Protein AF-A0A1C2AC57-F1 (afdb_monomer)

Foldseek 3Di:
DWDWDWDADPVVLAIETEIEDEDADDLDPVCVVVQLVVQLVVVVVVLCVLLPPPPDDDFQLVSLLVSQCVVVDDPPDPDPCNVPPVSSVSSQVRYKYKYKHAYDPVCCVPVVGGIKIWMDTSRDDSVRTDIDGDHD

pLDDT: mean 84.69, std 11.19, range [46.31, 96.0]

Solvent-accessible surface area (backbone atoms only — not comparable to full-atom values): 7693 Å² total; per-residue (Å²): 123,76,45,76,50,77,48,76,35,82,92,76,58,34,34,38,40,36,42,36,36,70,36,82,71,78,60,42,83,93,34,46,69,61,52,52,50,54,37,48,52,49,43,50,53,54,45,51,59,68,45,56,79,67,89,66,72,102,45,46,53,58,42,36,38,54,45,51,50,60,71,78,46,57,92,88,56,86,58,76,59,83,74,37,64,70,57,45,53,50,55,45,70,24,38,29,43,32,28,29,47,32,58,32,70,69,42,28,70,73,68,59,42,40,46,37,34,29,38,36,42,69,47,55,52,85,88,66,46,44,74,47,71,62,80,120

Secondary structure (DSSP, 8-state):
--EEEEEEETTTTEEEEEEEEEESS--SGGGHHHHHHHHHHHHHHHHHHHTTT--S-S-HHHHHHHHHHHHH--TT---GGGG-HHHHHHHHHHEEEEEEEEEPHHHHHHH----EEEEEESS--TTTPEEEE---

Radius of gyration: 17.01 Å; Cα contacts (8 Å, |Δi|>4): 208; chains: 1; bounding box: 43×24×49 Å

Mean predicted aligned error: 6.56 Å

Sequence (136 aa):
DIYIDVLSSYWRNTVDLIVSIPVNENLKKENYMSDSLRCRNIFNSVRDHLLRNENMSNYRFTMATSYLTSIFSTPTSWPKWRYDQSVLEELVNLVKLEVVLRPTPDLAFKDNVNPVSCKGGLETENSEIIVSMKYN

Nearest PDB structures (foldseek):
  7elf-assembly1_B  TM=2.281E-01  e=2.035E-01  Kluyveromyces lactis NRRL Y-1140
  7elf-assembly2_C  TM=2.355E-01  e=4.879E-01  Kluyveromyces lactis NRRL Y-1140
  4hg5-assembly1_C  TM=2.246E-01  e=6.263E-01  Saccharomyces cerevisiae S288C
  5m59-assembly3_G  TM=2.717E-01  e=2.635E+00  Thermochaetoides thermophila
  5iz5-assembly2_B  TM=1.945E-01  e=1.811E+00  Homo sapiens

Structure (mmCIF, N/CA/C/O backbone):
data_AF-A0A1C2AC57-F1
#
_entry.id   AF-A0A1C2AC57-F1
#
loop_
_atom_site.group_PDB
_atom_site.id
_atom_site.type_symbol
_atom_site.label_atom_id
_atom_site.label_alt_id
_atom_site.label_comp_id
_atom_site.label_asym_id
_atom_site.label_entity_id
_atom_site.label_seq_id
_atom_site.pdbx_PDB_ins_code
_atom_site.Cartn_x
_atom_site.Cartn_y
_atom_site.Cartn_z
_atom_site.occupancy
_atom_site.B_iso_or_equiv
_atom_site.auth_seq_id
_atom_site.auth_comp_id
_atom_site.auth_asym_id
_atom_site.auth_atom_id
_atom_site.pdbx_PDB_model_num
ATOM 1 N N . ASP A 1 1 ? -11.729 -13.158 6.545 1.00 79.50 1 ASP A N 1
ATOM 2 C CA . ASP A 1 1 ? -10.914 -13.330 5.325 1.00 79.50 1 ASP A CA 1
ATOM 3 C C . ASP A 1 1 ? -10.280 -12.034 4.859 1.00 79.50 1 ASP A C 1
ATOM 5 O O . ASP A 1 1 ? -10.891 -10.970 4.974 1.00 79.50 1 ASP A O 1
ATOM 9 N N . ILE A 1 2 ? -9.034 -12.130 4.395 1.00 86.94 2 ILE A N 1
ATOM 10 C CA . ILE A 1 2 ? -8.320 -11.044 3.714 1.00 86.94 2 ILE A CA 1
ATOM 11 C C . ILE A 1 2 ? -8.940 -10.894 2.322 1.00 86.94 2 ILE A C 1
ATOM 13 O O . ILE A 1 2 ? -9.177 -11.892 1.647 1.00 86.94 2 ILE A O 1
ATOM 17 N N . TYR A 1 3 ? -9.223 -9.661 1.917 1.00 89.88 3 TYR A N 1
ATOM 18 C CA . TYR A 1 3 ? -9.775 -9.336 0.605 1.00 89.88 3 TYR A CA 1
ATOM 19 C C . TYR A 1 3 ? -8.688 -8.694 -0.255 1.00 89.88 3 TYR A C 1
ATOM 21 O O . TYR A 1 3 ? -7.970 -7.819 0.227 1.00 89.88 3 TYR A O 1
ATOM 29 N N . ILE A 1 4 ? -8.550 -9.143 -1.500 1.00 91.56 4 ILE A N 1
ATOM 30 C CA . ILE A 1 4 ? -7.560 -8.633 -2.452 1.00 91.56 4 ILE A CA 1
ATOM 31 C C . ILE A 1 4 ? -8.295 -8.282 -3.738 1.00 91.56 4 ILE A C 1
ATOM 33 O O . ILE A 1 4 ? -9.083 -9.090 -4.226 1.00 91.56 4 ILE A O 1
ATOM 37 N N . ASP A 1 5 ? -8.027 -7.096 -4.270 1.00 90.38 5 ASP A N 1
ATOM 38 C CA . ASP A 1 5 ? -8.661 -6.598 -5.487 1.00 90.38 5 ASP A CA 1
ATOM 39 C C . ASP A 1 5 ? -7.704 -5.710 -6.281 1.00 90.38 5 ASP A C 1
ATOM 41 O O . ASP A 1 5 ? -6.735 -5.178 -5.737 1.00 90.38 5 ASP A O 1
ATOM 45 N N . VAL A 1 6 ? -7.970 -5.554 -7.574 1.00 89.38 6 VAL A N 1
ATOM 46 C CA . VAL A 1 6 ? -7.197 -4.696 -8.473 1.00 89.38 6 VAL A CA 1
ATOM 47 C C . VAL A 1 6 ? -8.158 -3.775 -9.206 1.00 89.38 6 VAL A C 1
ATOM 49 O O . VAL A 1 6 ? -8.977 -4.221 -10.007 1.00 89.38 6 VAL A O 1
ATOM 52 N N . LEU A 1 7 ? -8.025 -2.473 -8.966 1.00 90.44 7 LEU A N 1
ATOM 53 C CA . LEU A 1 7 ? -8.855 -1.452 -9.592 1.00 90.44 7 LEU A CA 1
ATOM 54 C C . LEU A 1 7 ? -8.024 -0.613 -10.556 1.00 90.44 7 LEU A C 1
ATOM 56 O O . LEU A 1 7 ? -7.084 0.066 -10.158 1.00 90.44 7 LEU A O 1
ATOM 60 N N . SER A 1 8 ? -8.403 -0.606 -11.831 1.00 89.44 8 SER A N 1
ATOM 61 C CA . SER A 1 8 ? -7.838 0.308 -12.825 1.00 89.44 8 SER A CA 1
ATOM 62 C C . SER A 1 8 ? -8.749 1.517 -13.022 1.00 89.44 8 SER A C 1
ATOM 64 O O . SER A 1 8 ? -9.954 1.359 -13.232 1.00 89.44 8 SER A O 1
ATOM 66 N N . SER A 1 9 ? -8.186 2.722 -13.030 1.00 85.06 9 SER A N 1
ATOM 67 C CA . SER A 1 9 ? -8.914 3.955 -13.323 1.00 85.06 9 SER A CA 1
ATOM 68 C C . SER A 1 9 ? -8.249 4.713 -14.464 1.00 85.06 9 SER A C 1
ATOM 70 O O . SER A 1 9 ? -7.179 5.290 -14.293 1.00 85.06 9 SER A O 1
ATOM 72 N N . TYR A 1 10 ? -8.929 4.774 -15.613 1.00 83.12 10 TYR A N 1
ATOM 73 C CA . TYR A 1 10 ? -8.471 5.555 -16.767 1.00 83.12 10 TYR A CA 1
ATOM 74 C C . TYR A 1 10 ? -8.343 7.049 -16.428 1.00 83.12 10 TYR A C 1
ATOM 76 O O . TYR A 1 10 ? -7.336 7.677 -16.722 1.00 83.12 10 TYR A O 1
ATOM 84 N N . TRP A 1 11 ? -9.335 7.608 -15.729 1.00 82.88 11 TRP A N 1
ATOM 85 C CA . TRP A 1 11 ? -9.364 9.029 -15.366 1.00 82.88 11 TRP A CA 1
ATOM 86 C C . TRP A 1 11 ? -8.267 9.441 -14.387 1.00 82.88 11 TRP A C 1
ATOM 88 O O . TRP A 1 11 ? -7.803 10.576 -14.435 1.00 82.88 11 TRP A O 1
ATOM 98 N N . ARG A 1 12 ? -7.884 8.545 -13.470 1.00 83.56 12 ARG A N 1
ATOM 99 C CA . ARG A 1 12 ? -6.827 8.810 -12.483 1.00 83.56 12 ARG A CA 1
ATOM 100 C C . ARG A 1 12 ? -5.448 8.370 -12.972 1.00 83.56 12 ARG A C 1
ATOM 102 O O . ARG A 1 12 ? -4.471 8.684 -12.308 1.00 83.56 12 ARG A O 1
ATOM 109 N N . ASN A 1 13 ? -5.384 7.675 -14.108 1.00 86.50 13 ASN A N 1
ATOM 110 C CA . ASN A 1 13 ? -4.193 7.011 -14.626 1.00 86.50 13 ASN A CA 1
ATOM 111 C C . ASN A 1 13 ? -3.499 6.131 -13.568 1.00 86.50 13 ASN A C 1
ATOM 113 O O . ASN A 1 13 ? -2.286 6.201 -13.382 1.00 86.50 13 ASN A O 1
ATOM 117 N N . THR A 1 14 ? -4.285 5.338 -12.829 1.00 89.00 14 THR A N 1
ATOM 118 C CA . THR A 1 14 ? -3.773 4.455 -11.771 1.00 89.00 14 THR A CA 1
ATOM 119 C C . THR A 1 14 ? -4.301 3.032 -11.892 1.00 89.00 14 THR A C 1
ATOM 121 O O . THR A 1 14 ? -5.440 2.799 -12.308 1.00 89.00 14 THR A O 1
ATOM 124 N N . VAL A 1 15 ? -3.478 2.079 -11.463 1.00 90.31 15 VAL A N 1
ATOM 125 C CA . VAL A 1 15 ? -3.863 0.707 -11.131 1.00 90.31 15 VAL A CA 1
ATOM 126 C C . VAL A 1 15 ? -3.581 0.507 -9.650 1.00 90.31 15 VAL A C 1
ATOM 128 O O . VAL A 1 15 ? -2.429 0.450 -9.227 1.00 90.31 15 VAL A O 1
ATOM 131 N N . ASP A 1 16 ? -4.646 0.430 -8.864 1.00 91.38 16 ASP A N 1
ATOM 132 C CA . ASP A 1 16 ? -4.603 0.268 -7.419 1.00 91.38 16 ASP A CA 1
ATOM 133 C C . ASP A 1 16 ? -4.759 -1.220 -7.067 1.00 91.38 16 ASP A C 1
ATOM 135 O O . ASP A 1 16 ? -5.824 -1.807 -7.255 1.00 91.38 16 ASP A O 1
ATOM 139 N N . LEU A 1 17 ? -3.699 -1.833 -6.542 1.00 92.19 17 LEU A N 1
ATOM 140 C CA . LEU A 1 17 ? -3.746 -3.133 -5.877 1.00 92.19 17 LEU A CA 1
ATOM 141 C C . LEU A 1 17 ? -4.193 -2.916 -4.430 1.00 92.19 17 LEU A C 1
ATOM 143 O O . LEU A 1 17 ? -3.459 -2.337 -3.631 1.00 92.19 17 LEU A O 1
ATOM 147 N N . ILE A 1 18 ? -5.382 -3.394 -4.086 1.00 93.12 18 ILE A N 1
ATOM 148 C CA . ILE A 1 18 ? -5.994 -3.203 -2.774 1.00 93.12 18 ILE A CA 1
ATOM 149 C C . ILE A 1 18 ? -5.887 -4.495 -1.972 1.00 93.12 18 ILE A C 1
ATOM 151 O O . ILE A 1 18 ? -6.338 -5.550 -2.410 1.00 93.12 18 ILE A O 1
ATOM 155 N N . VAL A 1 19 ? -5.338 -4.400 -0.762 1.00 94.06 19 VAL A N 1
ATOM 156 C CA . VAL A 1 19 ? -5.268 -5.494 0.212 1.00 94.06 19 VAL A CA 1
ATOM 157 C C . VAL A 1 19 ? -5.995 -5.064 1.477 1.00 94.06 19 VAL A C 1
ATOM 159 O O . VAL A 1 19 ? -5.512 -4.229 2.239 1.00 94.06 19 VAL A O 1
ATOM 162 N N . SER A 1 20 ? -7.168 -5.638 1.721 1.00 93.38 20 SER A N 1
ATOM 163 C CA . SER A 1 20 ? -8.016 -5.294 2.856 1.00 93.38 20 SER A CA 1
ATOM 164 C C . SER A 1 20 ? -8.036 -6.389 3.920 1.00 93.38 20 SER A C 1
ATOM 166 O O . SER A 1 20 ? -8.402 -7.540 3.668 1.00 93.38 20 SER A O 1
ATOM 168 N N . ILE A 1 21 ? -7.660 -6.019 5.142 1.00 94.06 21 ILE A N 1
ATOM 169 C CA . ILE A 1 21 ? -7.412 -6.935 6.253 1.00 94.06 21 ILE A CA 1
ATOM 170 C C . ILE A 1 21 ? -8.410 -6.647 7.377 1.00 94.06 21 ILE A C 1
ATOM 172 O O . ILE A 1 21 ? -8.434 -5.522 7.883 1.00 94.06 21 ILE A O 1
ATOM 176 N N . PRO A 1 22 ? -9.234 -7.634 7.782 1.00 93.25 22 PRO A N 1
ATOM 177 C CA . PRO A 1 22 ? -10.134 -7.476 8.916 1.00 93.25 22 PRO A CA 1
ATOM 178 C C . PRO A 1 22 ? -9.370 -7.334 10.229 1.00 93.25 22 PRO A C 1
ATOM 180 O O . PRO A 1 2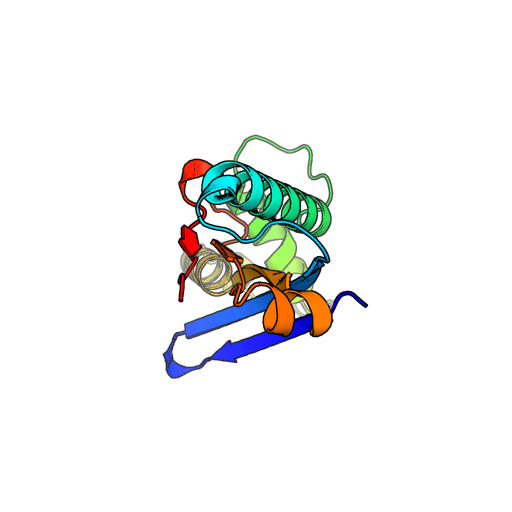2 ? -8.473 -8.128 10.514 1.00 93.25 22 PRO A O 1
ATOM 183 N N . VAL A 1 23 ? -9.795 -6.384 11.059 1.00 93.06 23 VAL A N 1
ATOM 184 C CA . VAL A 1 23 ? -9.338 -6.231 12.443 1.00 93.06 23 VAL A CA 1
ATOM 185 C C . VAL A 1 23 ? -10.521 -6.195 13.413 1.00 93.06 23 VAL A C 1
ATOM 187 O O . VAL A 1 23 ? -11.619 -5.731 13.098 1.00 93.06 23 VAL A O 1
ATOM 190 N N . ASN A 1 24 ? -10.297 -6.745 14.598 1.00 90.56 24 ASN A N 1
ATOM 191 C CA . ASN A 1 24 ? -11.274 -6.901 15.677 1.00 90.56 24 ASN A CA 1
ATOM 192 C C . ASN A 1 24 ? -10.984 -5.992 16.884 1.00 90.56 24 ASN A C 1
ATOM 194 O O . ASN A 1 24 ? -11.757 -5.987 17.835 1.00 90.56 24 ASN A O 1
ATOM 198 N N . GLU A 1 25 ? -9.904 -5.216 16.830 1.00 88.69 25 GLU A N 1
ATOM 199 C CA . GLU A 1 25 ? -9.467 -4.285 17.869 1.00 88.69 25 GLU A CA 1
ATOM 200 C C . GLU A 1 25 ? -8.820 -3.035 17.242 1.00 88.69 25 GLU A C 1
ATOM 202 O O . GLU A 1 25 ? -8.451 -3.050 16.063 1.00 88.69 25 GLU A O 1
ATOM 207 N N . ASN A 1 26 ? -8.654 -1.981 18.048 1.00 88.69 26 ASN A N 1
ATOM 208 C CA . ASN A 1 26 ? -8.089 -0.669 17.687 1.00 88.69 26 ASN A CA 1
ATOM 209 C C . ASN A 1 26 ? -8.941 0.135 16.683 1.00 88.69 26 ASN A C 1
ATOM 211 O O . ASN A 1 26 ? -10.169 0.103 16.758 1.00 88.69 26 ASN A O 1
ATOM 215 N N . LEU A 1 27 ? -8.299 0.914 15.798 1.00 88.06 27 LEU A N 1
ATOM 216 C CA . LEU A 1 27 ? -8.906 1.866 14.856 1.00 88.06 27 LEU A CA 1
ATOM 217 C C . LEU A 1 27 ? -9.581 3.080 15.512 1.00 88.06 27 LEU A C 1
ATOM 219 O O . LEU A 1 27 ? -10.439 3.739 14.920 1.00 88.06 27 LEU A O 1
ATOM 223 N N . LYS A 1 28 ? -9.159 3.407 16.734 1.00 87.50 28 LYS A N 1
ATOM 224 C CA . LYS A 1 28 ? -9.603 4.583 17.490 1.00 87.50 28 LYS A CA 1
ATOM 225 C C . LYS A 1 28 ? -8.563 5.692 17.427 1.00 87.50 28 LYS A C 1
ATOM 227 O O . LYS A 1 28 ? -7.398 5.452 17.113 1.00 87.50 28 LYS A O 1
ATOM 232 N N . LYS A 1 29 ? -8.971 6.916 17.781 1.00 84.94 29 LYS A N 1
ATOM 233 C CA . LYS A 1 29 ? -8.063 8.076 17.830 1.00 84.94 29 LYS A CA 1
ATOM 234 C C . LYS A 1 29 ? -6.870 7.813 18.749 1.00 84.94 29 LYS A C 1
ATOM 236 O O . LYS A 1 29 ? -5.750 8.161 18.385 1.00 84.94 29 LYS A O 1
ATOM 241 N N . GLU A 1 30 ? -7.079 7.146 19.886 1.00 88.69 30 GLU A N 1
ATOM 242 C CA . GLU A 1 30 ? -5.985 6.781 20.795 1.00 88.69 30 GLU A CA 1
ATOM 243 C C . GLU A 1 30 ? -4.974 5.788 20.194 1.00 88.69 30 GLU A C 1
ATOM 245 O O . GLU A 1 30 ? -3.812 5.780 20.594 1.00 88.69 30 GLU A O 1
ATOM 250 N N . ASN A 1 31 ? -5.377 4.978 19.210 1.00 88.75 31 ASN A N 1
ATOM 251 C CA . ASN A 1 31 ? -4.525 3.963 18.591 1.00 88.75 31 ASN A CA 1
ATOM 252 C C . ASN A 1 31 ? -3.888 4.421 17.274 1.00 88.75 31 ASN A C 1
ATOM 254 O O . ASN A 1 31 ? -3.121 3.654 16.694 1.00 88.75 31 ASN A O 1
ATOM 258 N N . TYR A 1 32 ? -4.124 5.666 16.842 1.00 86.94 32 TYR A N 1
ATOM 259 C CA . TYR A 1 32 ? -3.671 6.207 15.555 1.00 86.94 32 TYR A CA 1
ATOM 260 C C . TYR A 1 32 ? -2.232 5.831 15.194 1.00 86.94 32 TYR A C 1
ATOM 262 O O . TYR A 1 32 ? -1.962 5.345 14.096 1.00 86.94 32 TYR A O 1
ATOM 270 N N . MET A 1 33 ? -1.300 6.056 16.124 1.00 88.50 33 MET A N 1
ATOM 271 C CA . MET A 1 33 ? 0.123 5.816 15.890 1.00 88.50 33 MET A CA 1
ATOM 272 C C . MET A 1 33 ? 0.409 4.325 15.678 1.00 88.50 33 MET A C 1
ATOM 274 O O . MET A 1 33 ? 1.144 3.957 14.765 1.00 88.50 33 MET A O 1
ATOM 278 N N . SER A 1 34 ? -0.205 3.466 16.495 1.00 92.38 34 SER A N 1
ATOM 279 C CA . SER A 1 34 ? -0.057 2.012 16.399 1.00 92.38 34 SER A CA 1
ATOM 280 C C . SER A 1 34 ? -0.660 1.478 15.099 1.00 92.38 34 SER A C 1
ATOM 282 O O . SER A 1 34 ? -0.007 0.728 14.375 1.00 92.38 34 SER A O 1
ATOM 284 N N . ASP A 1 35 ? -1.864 1.931 14.746 1.00 92.31 35 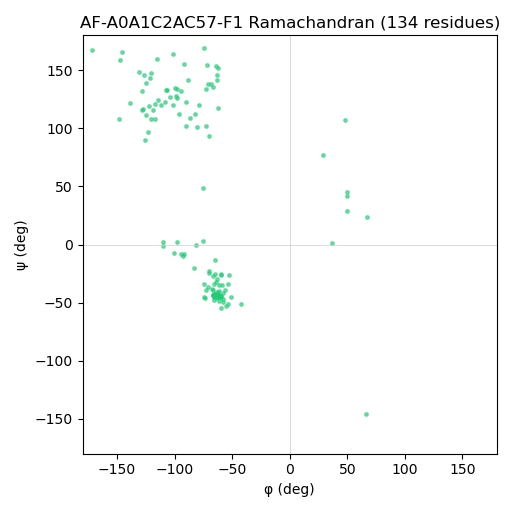ASP A N 1
ATOM 285 C CA . ASP A 1 35 ? -2.563 1.499 13.535 1.00 92.31 35 ASP A CA 1
ATOM 286 C C . ASP A 1 35 ? -1.849 1.981 12.266 1.00 92.31 35 ASP A C 1
ATOM 288 O O . ASP A 1 35 ? -1.699 1.214 11.314 1.00 92.31 35 ASP A O 1
ATOM 292 N N . SER A 1 36 ? -1.308 3.203 12.281 1.00 90.88 36 SER A N 1
ATOM 293 C CA . SER A 1 36 ? -0.478 3.739 11.194 1.00 90.88 36 SER A CA 1
ATOM 294 C C . SER A 1 36 ? 0.790 2.907 10.989 1.00 90.88 36 SER A C 1
ATOM 296 O O . SER A 1 36 ? 1.131 2.559 9.857 1.00 90.88 36 SER A O 1
ATOM 298 N N . LEU A 1 37 ? 1.483 2.547 12.075 1.00 92.75 37 LEU A N 1
ATOM 299 C CA . LEU A 1 37 ? 2.677 1.701 12.015 1.00 92.75 37 LEU A CA 1
ATOM 300 C C . LEU A 1 37 ? 2.343 0.289 11.532 1.00 92.75 37 LEU A C 1
ATOM 302 O O . LEU A 1 37 ? 3.020 -0.232 10.648 1.00 92.75 37 LEU A O 1
ATOM 306 N N . ARG A 1 38 ? 1.276 -0.318 12.060 1.00 93.62 38 ARG A N 1
ATOM 307 C CA . ARG A 1 38 ? 0.800 -1.641 11.636 1.00 93.62 38 ARG A CA 1
ATOM 308 C C . ARG A 1 38 ? 0.476 -1.656 10.145 1.00 93.62 38 ARG A C 1
ATOM 310 O O . ARG A 1 38 ? 0.918 -2.551 9.430 1.00 93.62 38 ARG A O 1
ATOM 317 N N . CYS A 1 39 ? -0.252 -0.650 9.680 1.00 94.31 39 CYS A N 1
ATOM 318 C CA . CYS A 1 39 ? -0.637 -0.492 8.287 1.00 94.31 39 CYS A CA 1
ATOM 319 C C . CYS A 1 39 ? 0.590 -0.335 7.365 1.00 94.31 39 CYS A C 1
ATOM 321 O O . CYS A 1 39 ? 0.705 -1.056 6.372 1.00 94.31 39 CYS A O 1
ATOM 323 N N . ARG A 1 40 ? 1.570 0.500 7.743 1.00 94.38 40 ARG A N 1
ATOM 324 C CA . ARG A 1 40 ? 2.848 0.639 7.014 1.00 94.38 40 ARG A CA 1
ATOM 325 C C . ARG A 1 40 ? 3.675 -0.645 7.007 1.00 94.38 40 ARG A C 1
ATOM 327 O O . ARG A 1 40 ? 4.239 -1.001 5.978 1.00 94.38 40 ARG A O 1
ATOM 334 N N . ASN A 1 41 ? 3.737 -1.364 8.124 1.00 93.81 41 ASN A N 1
ATOM 335 C CA . ASN A 1 41 ? 4.476 -2.625 8.208 1.00 93.81 41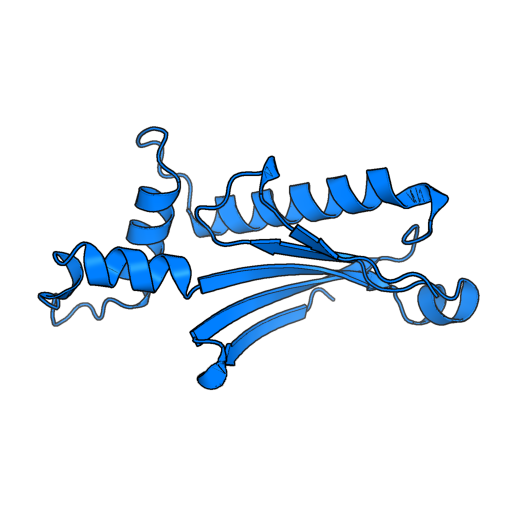 ASN A CA 1
ATOM 336 C C . ASN A 1 41 ? 3.896 -3.680 7.266 1.00 93.81 41 ASN A C 1
ATOM 338 O O . ASN A 1 41 ? 4.644 -4.369 6.577 1.00 93.81 41 ASN A O 1
ATOM 342 N N . ILE A 1 42 ? 2.568 -3.770 7.193 1.00 93.75 42 ILE A N 1
ATOM 343 C CA . ILE A 1 42 ? 1.902 -4.676 6.260 1.00 93.75 42 ILE A CA 1
ATOM 344 C C . ILE A 1 42 ? 2.146 -4.236 4.816 1.00 93.75 42 ILE A C 1
ATOM 346 O O . ILE A 1 42 ? 2.479 -5.077 3.988 1.00 93.75 42 ILE A O 1
ATOM 350 N N . PHE A 1 43 ? 2.044 -2.937 4.518 1.00 94.88 43 PHE A N 1
ATOM 351 C CA . PHE A 1 43 ? 2.380 -2.401 3.196 1.00 94.88 43 PHE A CA 1
ATOM 352 C C . PHE A 1 43 ? 3.789 -2.818 2.767 1.00 94.88 43 PHE A C 1
ATOM 354 O O . PHE A 1 43 ? 3.960 -3.380 1.689 1.00 94.88 43 PHE A O 1
ATOM 361 N N . ASN A 1 44 ? 4.784 -2.596 3.631 1.00 91.88 44 ASN A N 1
ATOM 362 C CA . ASN A 1 44 ? 6.168 -2.968 3.351 1.00 91.88 44 ASN A CA 1
ATOM 363 C C . ASN A 1 44 ? 6.298 -4.481 3.150 1.00 91.88 44 ASN A C 1
ATOM 365 O O . ASN A 1 44 ? 6.903 -4.905 2.178 1.00 91.88 44 ASN A O 1
ATOM 369 N N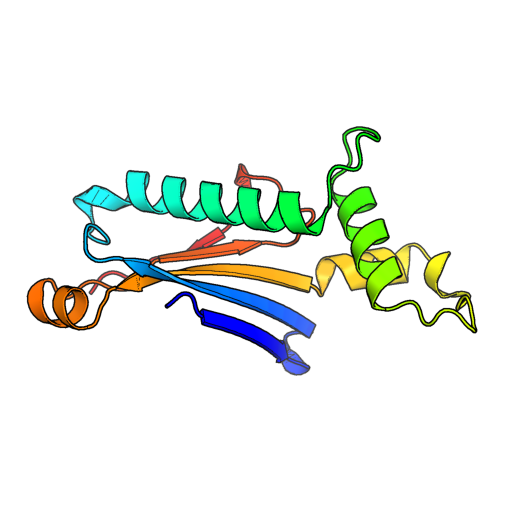 . SER A 1 45 ? 5.660 -5.296 3.993 1.00 91.38 45 SER A N 1
ATOM 370 C CA . SER A 1 45 ? 5.699 -6.75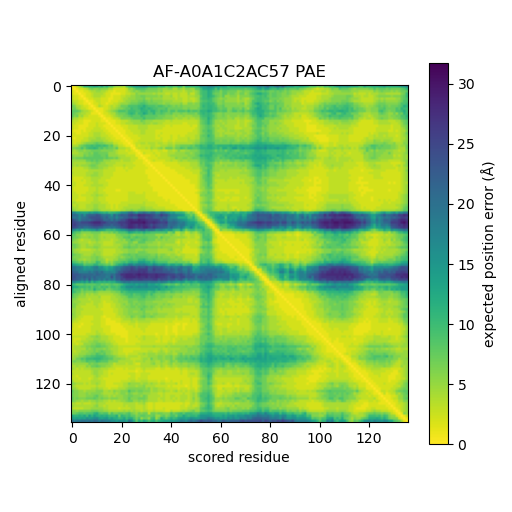5 3.857 1.00 91.38 45 SER A CA 1
ATOM 371 C C . SER A 1 45 ? 5.094 -7.248 2.538 1.00 91.38 45 SER A C 1
ATOM 373 O O . SER A 1 45 ? 5.681 -8.114 1.890 1.00 91.38 45 SER A O 1
ATOM 375 N N . VAL A 1 46 ? 3.952 -6.693 2.118 1.00 90.94 46 VAL A N 1
ATOM 376 C CA . VAL A 1 46 ? 3.322 -7.028 0.832 1.00 90.94 46 VAL A CA 1
ATOM 377 C C . VAL A 1 46 ? 4.212 -6.578 -0.321 1.00 90.94 46 VAL A C 1
ATOM 379 O O . VAL A 1 46 ? 4.491 -7.375 -1.213 1.00 90.94 46 VAL A O 1
ATOM 382 N N . ARG A 1 47 ? 4.707 -5.335 -0.291 1.00 90.44 47 ARG A N 1
ATOM 383 C CA . ARG A 1 47 ? 5.635 -4.813 -1.301 1.00 90.44 47 ARG A CA 1
ATOM 384 C C . ARG A 1 47 ? 6.870 -5.701 -1.422 1.00 90.44 47 ARG A C 1
ATOM 386 O O . ARG A 1 47 ? 7.184 -6.140 -2.519 1.00 90.44 47 ARG A O 1
ATOM 393 N N . ASP A 1 48 ? 7.549 -5.986 -0.318 1.00 87.69 48 ASP A N 1
ATOM 394 C CA . ASP A 1 48 ? 8.800 -6.749 -0.316 1.00 87.69 48 ASP A CA 1
ATOM 395 C C . ASP A 1 48 ? 8.572 -8.186 -0.817 1.00 87.69 48 ASP A C 1
ATOM 397 O O . ASP A 1 48 ? 9.425 -8.758 -1.498 1.00 87.69 48 ASP A O 1
ATOM 401 N N . HIS A 1 49 ? 7.388 -8.753 -0.555 1.00 87.44 49 HIS A N 1
ATOM 402 C CA . HIS A 1 49 ? 6.980 -10.030 -1.131 1.00 87.44 49 HIS A CA 1
ATOM 403 C C . HIS A 1 49 ? 6.776 -9.955 -2.653 1.00 87.44 49 HIS A C 1
ATOM 405 O O . HIS A 1 49 ? 7.225 -10.852 -3.367 1.00 87.44 49 HIS A O 1
ATOM 411 N N . LEU A 1 50 ? 6.128 -8.897 -3.158 1.00 85.94 50 LEU A N 1
ATOM 412 C CA . LEU A 1 50 ? 5.923 -8.677 -4.597 1.00 85.94 50 LEU A CA 1
ATOM 413 C C . LEU A 1 50 ? 7.248 -8.444 -5.326 1.00 85.94 50 LEU A C 1
ATOM 415 O O . LEU A 1 50 ? 7.499 -9.054 -6.361 1.00 85.94 50 LEU A O 1
ATOM 419 N N . LEU A 1 51 ? 8.124 -7.626 -4.744 1.00 85.50 51 LEU A N 1
ATOM 420 C CA . LEU A 1 51 ? 9.445 -7.310 -5.290 1.00 85.50 51 LEU A CA 1
ATOM 421 C C . LEU A 1 51 ? 10.466 -8.450 -5.115 1.00 85.50 51 LEU A C 1
ATOM 423 O O . LEU A 1 51 ? 11.622 -8.280 -5.489 1.00 85.50 51 LEU A O 1
ATOM 427 N N . ARG A 1 52 ? 10.042 -9.598 -4.554 1.00 71.94 52 ARG A N 1
ATOM 428 C CA . ARG A 1 52 ? 10.783 -10.863 -4.408 1.00 71.94 52 ARG A CA 1
ATOM 429 C C . ARG A 1 52 ? 12.299 -10.692 -4.302 1.00 71.94 52 ARG A C 1
ATOM 431 O O . ARG A 1 52 ? 13.015 -11.052 -5.226 1.00 71.94 52 ARG A O 1
ATOM 438 N N . ASN A 1 53 ? 12.787 -10.276 -3.134 1.00 54.56 53 ASN A N 1
ATOM 439 C CA . ASN A 1 53 ? 14.152 -10.590 -2.687 1.00 54.56 53 ASN A CA 1
ATOM 440 C C . ASN A 1 53 ? 15.278 -10.299 -3.716 1.00 54.56 53 ASN A C 1
ATOM 442 O O . ASN A 1 53 ? 16.305 -10.984 -3.705 1.00 54.56 53 ASN A O 1
ATOM 446 N N . GLU A 1 54 ? 15.113 -9.316 -4.613 1.00 50.66 54 GLU A N 1
ATOM 447 C CA . GLU A 1 54 ? 16.201 -8.875 -5.483 1.00 50.66 54 GLU A CA 1
ATOM 448 C C . GLU A 1 54 ? 17.225 -8.147 -4.614 1.00 50.66 54 GLU A C 1
ATOM 450 O O . GLU A 1 54 ? 17.135 -6.957 -4.324 1.00 50.66 54 GLU A O 1
ATOM 455 N N . ASN A 1 55 ? 18.220 -8.906 -4.165 1.00 47.78 55 ASN A N 1
ATOM 456 C CA . ASN A 1 55 ? 19.363 -8.416 -3.410 1.00 47.78 55 ASN A CA 1
ATOM 457 C C . ASN A 1 55 ? 20.355 -7.687 -4.340 1.00 47.78 55 ASN A C 1
ATOM 459 O O . ASN A 1 55 ? 21.550 -7.981 -4.354 1.00 47.78 55 ASN A O 1
ATOM 463 N N . MET A 1 56 ? 19.853 -6.768 -5.167 1.00 46.31 56 MET A N 1
ATOM 464 C CA . MET A 1 56 ? 20.651 -5.910 -6.036 1.00 46.31 56 MET A CA 1
ATOM 465 C C . MET A 1 56 ? 20.338 -4.444 -5.734 1.00 46.31 56 MET A C 1
ATOM 467 O O . MET A 1 56 ? 19.380 -3.871 -6.233 1.00 46.31 56 MET A O 1
ATOM 471 N N . SER A 1 57 ? 21.200 -3.862 -4.892 1.00 48.78 57 SER A N 1
ATOM 472 C CA . SER A 1 57 ? 21.465 -2.426 -4.715 1.00 48.78 57 SER A CA 1
ATOM 473 C C . SER A 1 57 ? 20.258 -1.486 -4.570 1.00 48.78 57 SER A C 1
ATOM 475 O O . SER A 1 57 ? 19.652 -1.136 -5.568 1.00 48.78 57 SER A O 1
ATOM 477 N N . ASN A 1 58 ? 20.018 -0.982 -3.350 1.00 55.66 58 ASN A N 1
ATOM 478 C CA . ASN A 1 58 ? 19.518 0.355 -2.941 1.00 55.66 58 ASN A CA 1
ATOM 479 C C . ASN A 1 58 ? 18.450 1.146 -3.748 1.00 55.66 58 ASN A C 1
ATOM 481 O O . ASN A 1 58 ? 18.103 2.241 -3.315 1.00 55.66 58 ASN A O 1
ATOM 485 N N . TYR A 1 59 ? 17.892 0.669 -4.860 1.00 75.12 59 TYR A N 1
ATOM 486 C CA . TYR A 1 59 ? 17.036 1.457 -5.745 1.00 75.12 59 TYR A CA 1
ATOM 487 C C . TYR A 1 59 ? 15.695 0.748 -5.945 1.00 75.12 59 TYR A C 1
ATOM 489 O O . TYR A 1 59 ? 15.512 -0.068 -6.848 1.00 75.12 59 TYR A O 1
ATOM 497 N N . ARG A 1 60 ? 14.736 1.060 -5.061 1.00 78.50 60 ARG A N 1
ATOM 498 C CA . ARG A 1 60 ? 13.375 0.485 -5.053 1.00 78.50 60 ARG A CA 1
ATOM 499 C C . ARG A 1 60 ? 12.659 0.623 -6.388 1.00 78.50 60 ARG A C 1
ATOM 501 O O . ARG A 1 60 ? 11.927 -0.272 -6.793 1.00 78.50 60 ARG A O 1
ATOM 508 N N . PHE A 1 61 ? 12.928 1.716 -7.086 1.00 84.06 61 PHE A N 1
ATOM 509 C CA . PHE A 1 61 ? 12.414 1.964 -8.420 1.00 84.06 61 PHE A CA 1
ATOM 510 C C . PHE A 1 61 ? 12.882 0.907 -9.440 1.00 84.06 61 PHE A C 1
ATOM 512 O O . PHE A 1 61 ? 12.071 0.438 -10.235 1.00 84.06 61 PHE A O 1
ATOM 519 N N . THR A 1 62 ? 14.141 0.448 -9.385 1.00 82.69 62 THR A N 1
ATOM 520 C CA . THR A 1 62 ? 14.641 -0.622 -10.273 1.00 82.69 62 THR A CA 1
ATOM 521 C C . THR A 1 62 ? 13.929 -1.940 -9.994 1.00 82.69 62 THR A C 1
ATOM 523 O O . THR A 1 62 ? 13.505 -2.611 -10.932 1.00 82.69 62 THR A O 1
ATOM 526 N N . MET A 1 63 ? 13.735 -2.288 -8.718 1.00 83.00 63 MET A N 1
ATOM 527 C CA . MET A 1 63 ? 13.012 -3.508 -8.338 1.00 83.00 63 MET A CA 1
ATOM 528 C C . MET A 1 63 ? 11.551 -3.462 -8.798 1.00 83.00 63 MET A C 1
ATOM 530 O O . MET A 1 63 ? 11.059 -4.419 -9.393 1.00 83.00 63 MET A O 1
ATOM 534 N N . ALA A 1 64 ? 10.866 -2.334 -8.578 1.00 83.81 64 ALA A N 1
ATOM 535 C CA . ALA A 1 64 ? 9.502 -2.123 -9.057 1.00 83.81 64 ALA A CA 1
ATOM 536 C C . ALA A 1 64 ? 9.421 -2.236 -10.585 1.00 83.81 64 ALA A C 1
ATOM 538 O O . ALA A 1 64 ? 8.555 -2.933 -11.109 1.00 83.81 64 ALA A O 1
ATOM 539 N N . THR A 1 65 ? 10.371 -1.630 -11.297 1.00 85.62 65 THR A N 1
ATOM 540 C CA . THR A 1 65 ? 10.468 -1.720 -12.756 1.00 85.62 65 THR A CA 1
ATOM 541 C C . THR A 1 65 ? 10.678 -3.162 -13.223 1.00 85.62 65 THR A C 1
ATOM 543 O O . THR A 1 65 ? 9.959 -3.624 -14.108 1.00 85.62 65 THR A O 1
ATOM 546 N N . SER A 1 66 ? 11.620 -3.901 -12.624 1.00 82.94 66 SER A N 1
ATOM 547 C CA . SER A 1 66 ? 11.903 -5.313 -12.941 1.00 82.94 66 SER A CA 1
ATOM 548 C C . SER A 1 66 ? 10.659 -6.185 -12.750 1.00 82.94 66 SER A C 1
ATOM 550 O O . SER A 1 66 ? 10.220 -6.889 -13.664 1.00 82.94 66 SER A O 1
ATOM 552 N N . TYR A 1 67 ? 10.008 -6.052 -11.592 1.00 84.75 67 TYR A N 1
ATOM 553 C CA . TYR A 1 67 ? 8.781 -6.776 -11.288 1.00 84.75 67 TYR A CA 1
ATOM 554 C C . TYR A 1 67 ? 7.667 -6.453 -12.293 1.00 84.75 67 TYR A C 1
ATOM 556 O O . TYR A 1 67 ? 7.143 -7.360 -12.943 1.00 84.75 67 TYR A O 1
ATOM 564 N N . LEU A 1 68 ? 7.332 -5.174 -12.485 1.00 85.56 68 LEU A N 1
ATOM 565 C CA . LEU A 1 68 ? 6.233 -4.765 -13.364 1.00 85.56 68 LEU A CA 1
ATOM 566 C C . LEU A 1 68 ? 6.503 -5.133 -14.820 1.00 85.56 68 LEU A C 1
ATOM 568 O O . LEU A 1 68 ? 5.631 -5.695 -15.483 1.00 85.56 68 LEU A O 1
ATOM 572 N N . THR A 1 69 ? 7.720 -4.896 -15.313 1.00 82.25 69 THR A N 1
ATOM 573 C CA . THR A 1 69 ? 8.087 -5.325 -16.663 1.00 82.25 69 THR A CA 1
ATOM 574 C C . THR A 1 69 ? 7.913 -6.823 -16.826 1.00 82.25 69 THR A C 1
ATOM 576 O O . THR A 1 69 ? 7.346 -7.201 -17.840 1.00 82.25 69 THR A O 1
ATOM 579 N N . SER A 1 70 ? 8.294 -7.661 -15.851 1.00 81.50 70 SER A N 1
ATOM 580 C CA . SER A 1 70 ? 8.102 -9.120 -15.915 1.00 81.50 70 SER A CA 1
ATOM 581 C C . SER A 1 70 ? 6.628 -9.546 -16.009 1.00 81.50 70 SER A C 1
ATOM 583 O O . SER A 1 70 ? 6.316 -10.493 -16.730 1.00 81.50 70 SER A O 1
ATOM 585 N N . ILE A 1 71 ? 5.717 -8.814 -15.357 1.00 80.88 71 ILE A N 1
ATOM 586 C CA . ILE A 1 71 ? 4.271 -9.083 -15.380 1.00 80.88 71 ILE A CA 1
ATOM 587 C C . ILE A 1 71 ? 3.641 -8.668 -16.716 1.00 80.88 71 ILE A C 1
ATOM 589 O O . ILE A 1 71 ? 2.883 -9.434 -17.305 1.00 80.88 71 ILE A O 1
ATOM 593 N N . PHE A 1 72 ? 3.978 -7.483 -17.237 1.00 77.38 72 PHE A N 1
ATOM 594 C CA . PHE A 1 72 ? 3.433 -6.965 -18.508 1.00 77.38 72 PHE A CA 1
ATOM 595 C C . PHE A 1 72 ? 4.142 -7.519 -19.757 1.00 77.38 72 PHE A C 1
ATOM 597 O O . PHE A 1 72 ? 3.815 -7.203 -20.902 1.00 77.38 72 PHE A O 1
ATOM 604 N N . SER A 1 73 ? 5.139 -8.363 -19.536 1.00 69.38 73 SER A N 1
ATOM 605 C CA . SER A 1 73 ? 6.012 -8.963 -20.524 1.00 69.38 73 SER A CA 1
ATOM 606 C C . SER A 1 73 ? 5.450 -10.293 -21.027 1.00 69.38 73 SER A C 1
ATOM 608 O O . SER A 1 73 ? 5.645 -11.326 -20.390 1.00 69.38 73 SER A O 1
ATOM 610 N N . THR A 1 74 ? 4.842 -10.334 -22.216 1.00 59.81 74 THR A N 1
ATOM 611 C CA . THR A 1 74 ? 4.594 -11.629 -22.875 1.00 59.81 74 THR A CA 1
ATOM 612 C C . THR A 1 74 ? 5.923 -12.267 -23.319 1.00 59.81 74 THR A C 1
ATOM 614 O O . THR A 1 74 ? 6.769 -11.553 -23.869 1.00 59.81 74 THR A O 1
ATOM 617 N N . PRO A 1 75 ? 6.127 -13.592 -23.154 1.00 58.34 75 PRO A N 1
ATOM 618 C CA . PRO A 1 75 ? 7.393 -14.264 -23.482 1.00 58.34 75 PRO A CA 1
ATOM 619 C C . PRO A 1 75 ? 7.834 -14.151 -24.950 1.00 58.34 75 PRO A C 1
ATOM 621 O O . PRO A 1 75 ? 9.020 -14.239 -25.247 1.00 58.34 75 PRO A O 1
ATOM 624 N N . THR A 1 76 ? 6.892 -13.963 -25.876 1.00 58.72 76 THR A N 1
ATOM 625 C CA . THR A 1 76 ? 7.102 -14.143 -27.323 1.00 58.72 76 THR A CA 1
ATOM 626 C C . THR A 1 76 ? 7.463 -12.873 -28.093 1.00 58.72 76 THR A C 1
ATOM 628 O O . THR A 1 76 ? 7.833 -12.954 -29.261 1.00 58.72 76 THR A O 1
ATOM 631 N N . SER A 1 77 ? 7.408 -11.700 -27.466 1.00 55.41 77 SER A N 1
ATOM 632 C CA . SER A 1 77 ? 7.862 -10.447 -28.071 1.00 55.41 77 SER A CA 1
ATOM 633 C C . SER A 1 77 ? 8.386 -9.548 -26.971 1.00 55.41 77 SER A C 1
ATOM 635 O O . SER A 1 77 ? 7.596 -9.048 -26.174 1.00 55.41 77 SER A O 1
ATOM 637 N N . TRP A 1 78 ? 9.703 -9.363 -26.903 1.00 57.94 78 TRP A N 1
ATOM 638 C CA . TRP A 1 78 ? 10.315 -8.354 -26.043 1.00 57.94 78 TRP A CA 1
ATOM 639 C C . TRP A 1 78 ? 10.033 -6.988 -26.666 1.00 57.94 78 TRP A C 1
ATOM 641 O O . TRP A 1 78 ? 10.645 -6.637 -27.678 1.00 57.94 78 TRP A O 1
ATOM 651 N N . PRO A 1 79 ? 9.060 -6.228 -26.152 1.00 65.25 79 PRO A N 1
ATOM 652 C CA . PRO A 1 79 ? 8.664 -4.988 -26.777 1.00 65.25 79 PRO A CA 1
ATOM 653 C C . PRO A 1 79 ? 9.784 -3.967 -26.578 1.00 65.25 79 PRO A C 1
ATOM 655 O O . PRO A 1 79 ? 10.329 -3.851 -25.478 1.00 65.25 79 PRO A O 1
ATOM 658 N N . LYS A 1 80 ? 10.093 -3.185 -27.617 1.00 71.50 80 LYS A N 1
ATOM 659 C CA . LYS A 1 80 ? 11.109 -2.118 -27.560 1.00 71.50 80 LYS A CA 1
ATOM 660 C C . LYS A 1 80 ? 10.890 -1.135 -26.400 1.00 71.50 80 LYS A C 1
ATOM 662 O O . LYS A 1 80 ? 11.861 -0.572 -25.912 1.00 71.50 80 LYS A O 1
ATOM 667 N N . TRP A 1 81 ? 9.646 -0.984 -25.933 1.00 78.44 81 TRP A N 1
ATOM 668 C CA . TRP A 1 81 ? 9.296 -0.106 -24.815 1.00 78.44 81 TRP A CA 1
ATOM 669 C C . TRP A 1 81 ? 10.014 -0.457 -23.508 1.00 78.44 81 TRP A C 1
ATOM 671 O O . TRP A 1 81 ? 10.240 0.432 -22.702 1.00 78.44 81 TRP A O 1
ATOM 681 N N . ARG A 1 82 ? 10.446 -1.713 -23.301 1.00 71.94 82 ARG A N 1
ATOM 682 C CA . ARG A 1 82 ? 11.172 -2.106 -22.076 1.00 71.94 82 ARG A CA 1
ATOM 683 C C . ARG A 1 82 ? 12.539 -1.439 -21.921 1.00 71.94 82 ARG A C 1
ATOM 685 O O . ARG A 1 82 ? 13.129 -1.534 -20.855 1.00 71.94 82 ARG A O 1
ATOM 692 N N . TYR A 1 83 ? 13.057 -0.823 -22.980 1.00 77.12 83 TYR A N 1
ATOM 693 C CA . TYR A 1 83 ? 14.307 -0.065 -22.947 1.00 77.12 83 TYR A CA 1
ATOM 694 C C . TYR A 1 83 ? 14.070 1.449 -22.867 1.00 77.12 83 TYR A C 1
ATOM 696 O O . TYR A 1 83 ? 15.026 2.204 -22.702 1.00 77.12 83 TYR A O 1
ATOM 704 N N . ASP A 1 84 ? 12.816 1.893 -22.986 1.00 85.00 84 ASP A N 1
ATOM 705 C CA . ASP A 1 84 ? 12.444 3.299 -22.903 1.00 85.00 84 ASP A CA 1
ATOM 706 C C . ASP A 1 84 ? 12.220 3.693 -21.440 1.00 85.00 84 ASP A C 1
ATOM 708 O O . ASP A 1 84 ? 11.235 3.297 -20.820 1.00 85.00 84 ASP A O 1
ATOM 712 N N . GLN A 1 85 ? 13.143 4.483 -20.889 1.00 84.44 85 GLN A N 1
ATOM 713 C CA . GLN A 1 85 ? 13.090 4.919 -19.491 1.00 84.44 85 GLN A CA 1
ATOM 714 C C . GLN A 1 85 ? 11.811 5.697 -19.165 1.00 84.44 85 GLN A C 1
A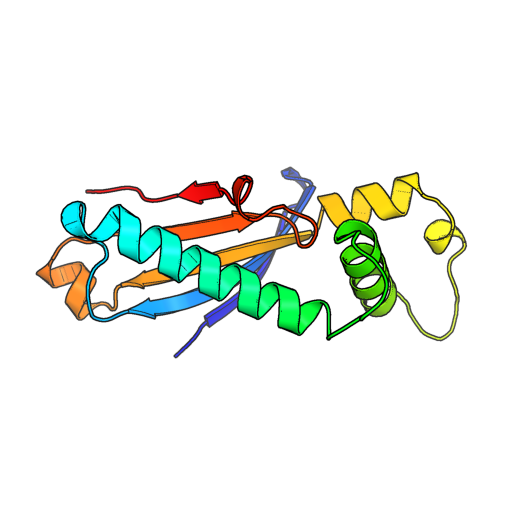TOM 716 O O . GLN A 1 85 ? 11.262 5.516 -18.083 1.00 84.44 85 GLN A O 1
ATOM 721 N N . SER A 1 86 ? 11.288 6.488 -20.107 1.00 87.94 86 SER A N 1
ATOM 722 C CA . SER A 1 86 ? 10.075 7.279 -19.870 1.00 87.94 86 SER A CA 1
ATOM 723 C C . SER A 1 86 ? 8.843 6.391 -19.675 1.00 87.94 86 SER A C 1
ATOM 725 O O . SER A 1 86 ? 8.033 6.626 -18.780 1.00 87.94 86 SER A O 1
ATOM 727 N N . VAL A 1 87 ? 8.746 5.308 -20.452 1.00 86.19 87 VAL A N 1
ATOM 728 C CA . VAL A 1 87 ? 7.654 4.332 -20.340 1.00 86.19 87 VAL A CA 1
ATOM 729 C C . VAL A 1 87 ? 7.781 3.513 -19.055 1.00 86.19 87 VAL A C 1
ATOM 731 O O . VAL A 1 87 ? 6.775 3.188 -18.427 1.00 86.19 87 VAL A O 1
ATOM 734 N N . LEU A 1 88 ? 9.006 3.178 -18.640 1.00 85.88 88 LEU A N 1
ATOM 735 C CA . LEU A 1 88 ? 9.250 2.468 -17.381 1.00 85.88 88 LEU A CA 1
ATOM 736 C C . LEU A 1 88 ? 8.877 3.326 -16.165 1.00 85.88 88 LEU A C 1
ATOM 738 O O . LEU A 1 88 ? 8.222 2.830 -15.249 1.00 85.88 88 LEU A O 1
ATOM 742 N N . GLU A 1 89 ? 9.233 4.611 -16.177 1.00 87.69 89 GLU A N 1
ATOM 743 C CA . GLU A 1 89 ? 8.822 5.582 -15.157 1.00 87.69 89 GLU A CA 1
ATOM 744 C C . GLU A 1 89 ? 7.303 5.729 -15.087 1.00 87.69 89 GLU A C 1
ATOM 746 O O . GLU A 1 89 ? 6.731 5.692 -13.996 1.00 87.69 89 GLU A O 1
ATOM 751 N N . GLU A 1 90 ? 6.629 5.843 -16.232 1.00 88.06 90 GLU A N 1
ATOM 752 C CA . GLU A 1 90 ? 5.169 5.907 -16.276 1.00 88.06 90 GLU A CA 1
ATOM 753 C C . GLU A 1 90 ? 4.533 4.631 -15.709 1.00 88.06 90 GLU A C 1
ATOM 755 O O . GLU A 1 90 ? 3.615 4.706 -14.891 1.00 88.06 90 GLU A O 1
ATOM 760 N N . LEU A 1 91 ? 5.069 3.459 -16.064 1.00 87.62 91 LEU A N 1
ATOM 761 C CA . LEU A 1 91 ? 4.583 2.170 -15.581 1.00 87.62 91 LEU A CA 1
ATOM 762 C C . LEU A 1 91 ? 4.692 2.036 -14.055 1.00 87.62 91 LEU A C 1
ATOM 764 O O . LEU A 1 91 ? 3.745 1.587 -13.408 1.00 87.62 91 LEU A O 1
ATOM 768 N N . VAL A 1 92 ? 5.827 2.436 -13.474 1.00 89.50 92 VAL A N 1
ATOM 769 C CA . VAL A 1 92 ? 6.028 2.435 -12.015 1.00 89.50 92 VAL A CA 1
ATOM 770 C C . VAL A 1 92 ? 5.080 3.425 -11.339 1.00 89.50 92 VAL A C 1
ATOM 772 O O . VAL A 1 92 ? 4.437 3.094 -10.343 1.00 89.50 92 VAL A O 1
ATOM 775 N N . ASN A 1 93 ? 4.920 4.619 -11.911 1.00 89.12 93 ASN A N 1
ATOM 776 C CA . ASN A 1 93 ? 4.035 5.641 -11.362 1.00 89.12 93 ASN A CA 1
ATOM 777 C C . ASN A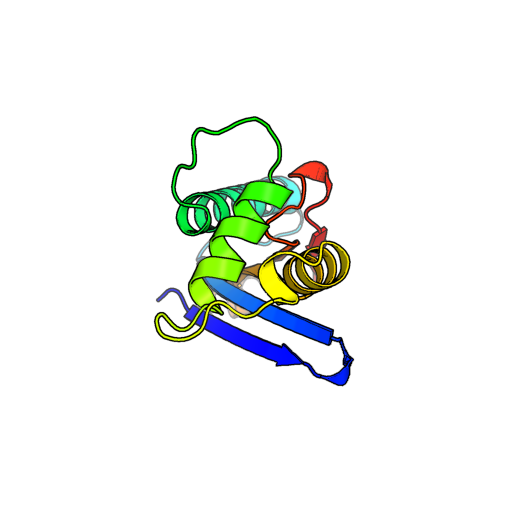 1 93 ? 2.551 5.258 -11.419 1.00 89.12 93 ASN A C 1
ATOM 779 O O . ASN A 1 93 ? 1.781 5.712 -10.571 1.00 89.12 93 ASN A O 1
ATOM 783 N N . LEU A 1 94 ? 2.159 4.420 -12.376 1.00 91.19 94 LEU A N 1
ATOM 784 C CA . LEU A 1 94 ? 0.782 3.986 -12.584 1.00 91.19 94 LEU A CA 1
ATOM 785 C C . LEU A 1 94 ? 0.325 2.959 -11.538 1.00 91.19 94 LEU A C 1
ATOM 787 O O . LEU A 1 94 ? -0.839 2.980 -11.134 1.00 91.19 94 LEU A O 1
ATOM 791 N N . VAL A 1 95 ? 1.213 2.082 -11.061 1.00 91.31 95 VAL A N 1
ATOM 792 C CA . VAL A 1 95 ? 0.848 1.016 -10.114 1.00 91.31 95 VAL A CA 1
ATOM 793 C C . VAL A 1 95 ? 0.993 1.486 -8.670 1.00 91.31 95 VAL A C 1
ATOM 795 O O . VAL A 1 95 ? 2.075 1.861 -8.220 1.00 91.31 95 VAL A O 1
ATOM 798 N N . LYS A 1 96 ? -0.100 1.417 -7.910 1.00 94.19 96 LYS A N 1
ATOM 799 C CA . LYS A 1 96 ? -0.139 1.753 -6.485 1.00 94.19 96 LYS A CA 1
ATOM 800 C C . LYS A 1 96 ? -0.611 0.558 -5.672 1.00 94.19 96 LYS A C 1
ATOM 802 O O . LYS A 1 96 ? -1.489 -0.189 -6.087 1.00 94.19 96 LYS A O 1
ATOM 807 N N . LEU A 1 97 ? -0.034 0.396 -4.492 1.00 94.62 97 LEU A N 1
ATOM 808 C CA . LEU A 1 97 ? -0.489 -0.529 -3.466 1.00 94.62 97 LEU A CA 1
ATOM 809 C C . LEU A 1 97 ? -1.299 0.264 -2.436 1.00 94.62 97 LEU A C 1
ATOM 811 O O . LEU A 1 97 ? -0.887 1.339 -2.002 1.00 94.62 97 LEU A O 1
ATOM 815 N N . GLU A 1 98 ? -2.448 -0.264 -2.035 1.00 95.69 98 GLU A N 1
ATOM 816 C CA . GLU A 1 98 ? -3.250 0.259 -0.937 1.00 95.69 98 GLU A CA 1
ATOM 817 C C . GLU A 1 98 ? -3.559 -0.865 0.053 1.00 95.69 98 GLU A C 1
ATOM 819 O O . GLU A 1 98 ? -4.234 -1.840 -0.266 1.00 95.69 98 GLU A O 1
ATOM 824 N N . VAL A 1 99 ? -3.065 -0.726 1.280 1.00 96.00 99 VAL A N 1
ATOM 825 C CA . VAL A 1 99 ? -3.399 -1.627 2.385 1.00 96.00 99 VAL A CA 1
ATOM 826 C C . VAL A 1 99 ? -4.479 -0.979 3.228 1.00 96.00 99 VAL A C 1
ATOM 828 O O . VAL A 1 99 ? -4.298 0.144 3.681 1.00 96.00 99 VAL A O 1
ATOM 831 N N . VAL A 1 100 ? -5.576 -1.691 3.478 1.00 94.81 100 VAL A N 1
ATOM 832 C CA . VAL A 1 100 ? -6.711 -1.206 4.270 1.00 94.81 100 VAL A CA 1
ATOM 833 C C . VAL A 1 100 ? -6.907 -2.091 5.495 1.00 94.81 100 VAL A C 1
ATOM 835 O O . VAL A 1 100 ? -7.279 -3.256 5.375 1.00 94.81 100 VAL A O 1
ATOM 838 N N . LEU A 1 101 ? -6.726 -1.534 6.689 1.00 94.19 101 LEU A N 1
ATOM 839 C CA . LEU A 1 101 ? -7.179 -2.144 7.936 1.00 94.19 101 LEU A CA 1
ATOM 840 C C . LEU A 1 101 ? -8.671 -1.852 8.087 1.00 94.19 101 LEU A C 1
ATOM 842 O O . LEU A 1 101 ? -9.060 -0.739 8.444 1.00 94.19 101 LEU A O 1
ATOM 846 N N . ARG A 1 102 ? -9.513 -2.836 7.765 1.00 92.88 102 ARG A N 1
ATOM 847 C CA . ARG A 1 102 ? -10.972 -2.700 7.847 1.00 92.88 102 ARG A CA 1
ATOM 848 C C . ARG A 1 102 ? -11.481 -3.230 9.190 1.00 92.88 102 ARG A C 1
ATOM 850 O O . ARG A 1 102 ? -11.124 -4.351 9.561 1.00 92.88 102 ARG A O 1
ATOM 857 N N . PRO A 1 103 ? -12.344 -2.497 9.909 1.00 92.81 103 PRO A N 1
ATOM 858 C CA . PRO A 1 103 ? -12.996 -3.058 11.077 1.00 92.81 103 PRO A CA 1
ATOM 859 C C . PRO A 1 103 ? -13.889 -4.231 10.660 1.00 92.81 103 PRO A C 1
ATOM 861 O O . PRO A 1 103 ? -14.482 -4.257 9.576 1.00 92.81 103 PRO A O 1
ATOM 864 N N . THR A 1 104 ? -13.974 -5.230 11.526 1.00 92.81 104 THR A N 1
ATOM 865 C CA . THR A 1 104 ? -15.046 -6.227 11.457 1.00 92.81 104 THR A CA 1
ATOM 866 C C . THR A 1 104 ? -16.402 -5.555 11.700 1.00 92.81 104 THR A C 1
ATOM 868 O O . THR A 1 104 ? -16.441 -4.519 12.368 1.00 92.81 104 THR A O 1
ATOM 871 N N . PRO A 1 105 ? -17.514 -6.114 11.182 1.00 90.19 105 PRO A N 1
ATOM 872 C CA . PRO A 1 105 ? -18.844 -5.548 11.404 1.00 90.19 105 PRO A CA 1
ATOM 873 C C . PRO A 1 105 ? -19.124 -5.290 12.888 1.00 90.19 105 PRO A C 1
ATOM 875 O O . PRO A 1 105 ? -19.530 -4.190 13.247 1.00 90.19 105 PRO A O 1
ATOM 878 N N . ASP A 1 106 ? -18.799 -6.251 13.755 1.00 89.62 106 ASP A N 1
ATOM 879 C CA . ASP A 1 106 ? -19.017 -6.137 15.200 1.00 89.62 106 ASP A CA 1
ATOM 880 C C . ASP A 1 106 ? -18.272 -4.943 15.811 1.00 89.62 106 ASP A C 1
ATOM 882 O O . ASP A 1 106 ? -18.856 -4.168 16.568 1.00 89.62 106 ASP A O 1
ATOM 886 N N . LEU A 1 107 ? -16.998 -4.754 15.449 1.00 89.81 107 LEU A N 1
ATOM 887 C CA . LEU A 1 107 ? -16.197 -3.624 15.918 1.00 89.81 107 LEU A CA 1
ATOM 888 C C . LEU A 1 107 ? -16.722 -2.293 15.360 1.00 89.81 107 LEU A C 1
ATOM 890 O O . LEU A 1 107 ? -16.835 -1.320 16.103 1.00 89.81 107 LEU A O 1
ATOM 894 N N . ALA A 1 108 ? -17.070 -2.254 14.070 1.00 88.38 108 ALA A N 1
ATOM 895 C CA . ALA A 1 108 ? -17.591 -1.058 13.413 1.00 88.38 108 ALA A CA 1
ATOM 896 C C . ALA A 1 108 ? -18.899 -0.582 14.063 1.00 88.38 108 ALA A C 1
ATOM 898 O O . ALA A 1 108 ? -19.044 0.605 14.345 1.00 88.38 108 ALA A O 1
ATOM 899 N N . PHE A 1 109 ? -19.825 -1.503 14.352 1.00 87.06 109 PHE A N 1
ATOM 900 C CA . PHE A 1 109 ? -21.100 -1.170 14.990 1.00 87.06 109 PHE A CA 1
ATOM 901 C C . PHE A 1 109 ? -20.950 -0.804 16.465 1.00 87.06 109 PHE A C 1
ATOM 903 O O . PHE A 1 109 ? -21.627 0.106 16.936 1.00 87.06 109 PHE A O 1
ATOM 910 N N . LYS A 1 110 ? -20.082 -1.506 17.200 1.00 88.62 110 LYS A N 1
ATOM 911 C CA . LYS A 1 110 ? -19.918 -1.297 18.641 1.00 88.62 110 LYS A CA 1
ATOM 912 C C . LYS A 1 110 ? -19.178 -0.001 18.962 1.00 88.62 110 LYS A C 1
ATOM 914 O O . LYS A 1 110 ? -19.6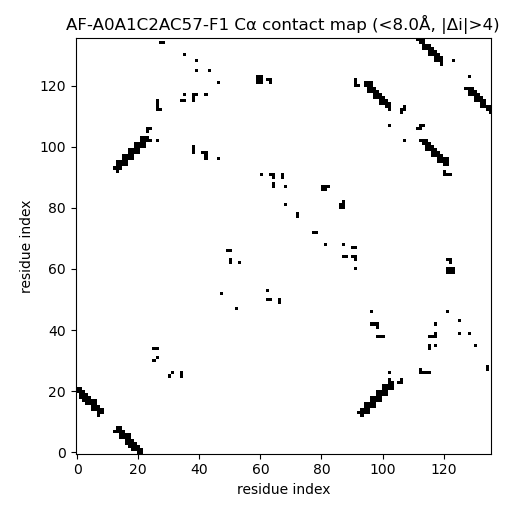09 0.748 19.834 1.00 88.62 110 LYS A O 1
ATOM 919 N N . ASP A 1 111 ? -18.076 0.245 18.259 1.00 85.56 111 ASP A N 1
ATOM 920 C CA . ASP A 1 111 ? -17.120 1.296 18.609 1.00 85.56 111 ASP A CA 1
ATOM 921 C C . ASP A 1 111 ? -17.131 2.471 17.612 1.00 85.56 111 ASP A C 1
ATOM 923 O O . ASP A 1 111 ? -16.362 3.416 17.782 1.00 85.56 111 ASP A O 1
ATOM 927 N N . ASN A 1 112 ? -18.003 2.436 16.592 1.00 86.50 112 ASN A N 1
ATOM 928 C CA . ASN A 1 112 ? -18.141 3.468 15.554 1.00 86.50 112 ASN A CA 1
ATOM 929 C C . ASN A 1 112 ? -16.797 3.861 14.905 1.00 86.50 112 ASN A C 1
ATOM 931 O O . ASN A 1 112 ? -16.499 5.038 14.684 1.00 86.50 112 ASN A O 1
ATOM 935 N N . VAL A 1 113 ? -15.960 2.859 14.638 1.00 88.94 113 VAL A N 1
ATOM 936 C CA . VAL A 1 113 ? -14.622 3.039 14.066 1.00 88.94 113 VAL A CA 1
ATOM 937 C C . VAL A 1 113 ? -14.641 2.963 12.544 1.00 88.94 113 VAL A C 1
ATOM 939 O O . VAL A 1 113 ? -15.481 2.296 11.939 1.00 88.94 113 VAL A O 1
ATOM 942 N N . ASN A 1 114 ? -13.652 3.601 11.927 1.00 87.56 114 ASN A N 1
ATOM 943 C CA . ASN A 1 114 ? -13.483 3.634 10.482 1.00 87.56 114 ASN A CA 1
ATOM 944 C C . ASN A 1 114 ? -12.197 2.920 10.046 1.00 87.56 114 ASN A C 1
ATOM 946 O O . ASN A 1 114 ? -11.270 2.769 10.844 1.00 87.56 114 ASN A O 1
ATOM 950 N N . PRO A 1 115 ? -12.109 2.513 8.768 1.00 90.94 115 PRO A N 1
ATOM 951 C CA . PRO A 1 115 ? -10.896 1.921 8.230 1.00 90.94 115 PRO A CA 1
ATOM 952 C C . PRO A 1 115 ? -9.697 2.878 8.246 1.00 90.94 115 PRO A C 1
ATOM 954 O O . PRO A 1 115 ? -9.843 4.093 8.085 1.00 90.94 115 PRO A O 1
ATOM 957 N N . VAL A 1 116 ? -8.506 2.291 8.343 1.00 93.75 116 VAL A N 1
ATOM 958 C CA . VAL A 1 116 ? -7.221 2.961 8.086 1.00 93.75 116 VAL A CA 1
ATOM 959 C C . VAL A 1 116 ? -6.673 2.445 6.774 1.00 93.75 116 VAL A C 1
ATOM 961 O O . VAL A 1 116 ? -6.632 1.230 6.588 1.00 93.75 116 VAL A O 1
ATOM 964 N N . SER A 1 117 ? -6.218 3.328 5.888 1.00 94.00 117 SER A N 1
ATOM 965 C CA . SER A 1 117 ? -5.510 2.919 4.677 1.00 94.00 117 SER A CA 1
ATOM 966 C C . SER A 1 117 ? -4.099 3.488 4.583 1.00 94.00 117 SER A C 1
ATOM 968 O O . SER A 1 117 ? -3.821 4.587 5.057 1.00 94.00 117 SER A O 1
ATOM 970 N N . CYS A 1 118 ? -3.199 2.717 3.976 1.00 95.25 118 CYS A N 1
ATOM 971 C CA . CYS A 1 118 ? -1.845 3.117 3.616 1.00 95.25 118 CYS A CA 1
ATOM 972 C C . CYS A 1 118 ? -1.673 2.931 2.122 1.00 95.25 118 CYS A C 1
ATOM 974 O O . CYS A 1 118 ? -1.783 1.805 1.635 1.00 95.25 118 CYS A O 1
ATOM 976 N N . LYS A 1 119 ? -1.384 4.020 1.413 1.00 94.75 119 LYS A N 1
ATOM 977 C CA . LYS A 1 119 ? -1.258 4.027 -0.041 1.00 94.75 119 LYS A CA 1
ATOM 978 C C . LYS A 1 119 ? 0.094 4.576 -0.482 1.00 94.75 119 LYS A C 1
ATOM 980 O O . LYS A 1 119 ? 0.577 5.570 0.061 1.00 94.75 119 LYS A O 1
ATOM 985 N N . GLY A 1 120 ? 0.679 3.934 -1.486 1.00 93.75 120 GLY A N 1
ATOM 986 C CA . GLY A 1 120 ? 1.959 4.315 -2.081 1.00 93.75 120 GLY A CA 1
ATOM 987 C C . GLY A 1 120 ? 2.256 3.500 -3.337 1.00 93.75 120 GLY A C 1
ATOM 988 O O . GLY A 1 120 ? 1.580 2.512 -3.614 1.00 93.75 120 GLY A O 1
ATOM 989 N N . GLY A 1 121 ? 3.249 3.920 -4.113 1.00 92.44 121 GLY A N 1
ATOM 990 C CA . GLY A 1 121 ? 3.826 3.092 -5.169 1.00 92.44 121 GLY A CA 1
ATOM 991 C C . GLY A 1 121 ? 4.722 1.989 -4.603 1.00 92.44 121 GLY A C 1
ATOM 992 O O . GLY A 1 121 ? 5.056 1.973 -3.4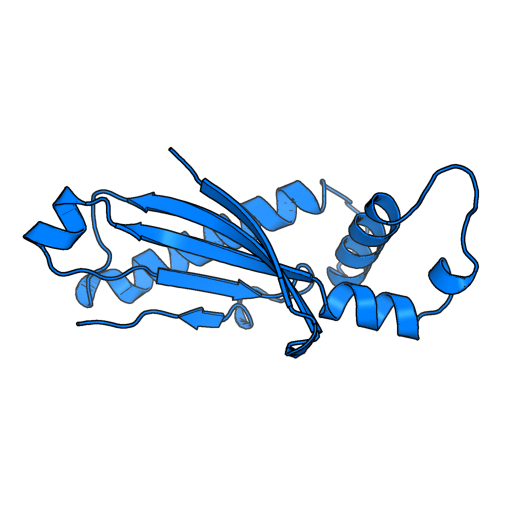14 1.00 92.44 121 GLY A O 1
ATOM 993 N N . LEU A 1 122 ? 5.113 1.045 -5.456 1.00 89.69 122 LEU A N 1
ATOM 994 C CA . LEU A 1 122 ? 6.033 -0.033 -5.067 1.00 89.69 122 LEU A CA 1
ATOM 995 C C . LEU A 1 122 ? 7.460 0.492 -4.834 1.00 89.69 122 LEU A C 1
ATOM 997 O O . LEU A 1 122 ? 8.239 -0.112 -4.107 1.00 89.69 122 LEU A O 1
ATOM 1001 N N . GLU A 1 123 ? 7.791 1.631 -5.426 1.00 87.81 123 GLU A N 1
ATOM 1002 C CA . GLU A 1 123 ? 9.049 2.359 -5.302 1.00 87.81 123 GLU A CA 1
ATOM 1003 C C . GLU A 1 123 ? 9.118 3.264 -4.062 1.00 87.81 123 GLU A C 1
ATOM 1005 O O . GLU A 1 123 ? 10.210 3.632 -3.634 1.00 87.81 123 GLU A O 1
ATOM 1010 N N . THR A 1 124 ? 7.965 3.613 -3.486 1.00 87.94 124 THR A N 1
ATOM 1011 C CA . THR A 1 124 ? 7.816 4.675 -2.482 1.00 87.94 124 THR A CA 1
ATOM 1012 C C . THR A 1 124 ? 8.591 4.395 -1.187 1.00 87.94 124 THR A C 1
ATOM 1014 O O . THR A 1 124 ? 8.642 3.260 -0.681 1.00 87.94 124 THR A O 1
ATOM 1017 N N . GLU A 1 125 ? 9.183 5.450 -0.614 1.00 84.81 125 GLU A N 1
ATOM 1018 C CA . GLU A 1 125 ? 9.860 5.382 0.680 1.00 84.81 125 GLU A CA 1
ATOM 1019 C C . GLU A 1 125 ? 8.880 5.243 1.852 1.00 84.81 125 GLU A C 1
ATOM 1021 O O . GLU A 1 125 ? 7.733 5.677 1.790 1.00 84.81 125 GLU A O 1
ATOM 1026 N N . ASN A 1 126 ? 9.312 4.660 2.976 1.00 82.62 126 ASN A N 1
ATOM 1027 C CA . ASN A 1 126 ? 8.385 4.409 4.096 1.00 82.62 126 ASN A CA 1
ATOM 1028 C C . ASN A 1 126 ? 7.807 5.714 4.689 1.00 82.62 126 ASN A C 1
ATOM 1030 O O . ASN A 1 126 ? 6.684 5.740 5.191 1.00 82.62 126 ASN A O 1
ATOM 1034 N N . SER A 1 127 ? 8.573 6.807 4.621 1.00 84.06 127 SER A N 1
ATOM 1035 C CA . SER A 1 127 ? 8.145 8.153 5.018 1.00 84.06 127 SER A CA 1
ATOM 1036 C C . SER A 1 127 ? 7.114 8.770 4.074 1.00 84.06 127 SER A C 1
ATOM 1038 O O . SER A 1 127 ? 6.347 9.627 4.504 1.00 84.06 127 SER A O 1
ATOM 1040 N N . GLU A 1 128 ? 7.088 8.335 2.817 1.00 87.50 128 GLU A N 1
ATOM 1041 C CA . GLU A 1 128 ? 6.234 8.865 1.750 1.00 87.50 128 GLU A CA 1
ATOM 1042 C C . GLU A 1 128 ? 4.907 8.101 1.626 1.00 87.50 128 GLU A C 1
ATOM 1044 O O . GLU A 1 128 ? 3.992 8.561 0.946 1.00 87.50 128 GLU A O 1
ATOM 1049 N N . ILE A 1 129 ? 4.766 6.961 2.318 1.00 91.00 129 ILE A N 1
ATOM 1050 C CA . ILE A 1 129 ? 3.502 6.221 2.390 1.00 91.00 129 ILE A CA 1
ATOM 1051 C C . ILE A 1 129 ? 2.443 7.096 3.066 1.00 91.00 129 ILE A C 1
ATOM 1053 O O . ILE A 1 129 ? 2.539 7.437 4.258 1.00 91.00 129 ILE A O 1
ATOM 1057 N N . ILE A 1 130 ? 1.397 7.397 2.299 1.00 92.62 130 ILE A N 1
ATOM 1058 C CA . ILE A 1 130 ? 0.273 8.222 2.722 1.00 92.62 130 ILE A CA 1
ATOM 1059 C C . ILE A 1 130 ? -0.652 7.361 3.571 1.00 92.62 130 ILE A C 1
ATOM 1061 O O . ILE A 1 130 ? -1.185 6.357 3.100 1.00 92.62 130 ILE A O 1
ATOM 1065 N N . VAL A 1 131 ? -0.858 7.777 4.818 1.00 91.56 131 VAL A N 1
ATOM 1066 C CA . VAL A 1 131 ? -1.829 7.158 5.721 1.00 91.56 131 VAL A CA 1
ATOM 1067 C C . VAL A 1 131 ? -3.110 7.983 5.690 1.00 91.56 131 VAL A C 1
ATOM 1069 O O . VAL A 1 131 ? -3.077 9.193 5.916 1.00 91.56 131 VAL A O 1
ATOM 1072 N N . SER A 1 132 ? -4.239 7.339 5.410 1.00 90.62 132 SER A N 1
ATOM 1073 C CA . SER A 1 132 ? -5.562 7.948 5.467 1.00 90.62 132 SER A CA 1
ATOM 1074 C C . SER A 1 132 ? -6.380 7.305 6.575 1.00 90.62 132 SER A C 1
ATOM 1076 O O . SER A 1 132 ? -6.587 6.094 6.601 1.00 90.62 132 SER A O 1
ATOM 1078 N N . MET A 1 133 ? -6.867 8.136 7.489 1.00 84.38 133 MET A N 1
ATOM 1079 C CA . MET A 1 133 ? -7.825 7.737 8.508 1.00 84.38 133 MET A CA 1
ATOM 1080 C C . MET A 1 133 ? -8.857 8.848 8.630 1.00 84.38 133 MET A C 1
ATOM 1082 O O . MET A 1 133 ? -8.517 10.005 8.881 1.00 84.38 133 MET A O 1
ATOM 1086 N N . LYS A 1 134 ? -10.125 8.508 8.418 1.00 73.06 134 LYS A N 1
ATOM 1087 C CA . LYS A 1 134 ? -11.239 9.410 8.710 1.00 73.06 134 LYS A CA 1
ATOM 1088 C C . LYS A 1 134 ? -11.829 8.946 10.018 1.00 73.06 134 LYS A C 1
ATOM 1090 O O . LYS A 1 134 ? -12.254 7.808 10.091 1.00 73.06 134 LYS A O 1
ATOM 1095 N N . TYR A 1 135 ? -11.852 9.780 11.041 1.00 67.62 135 TYR A N 1
ATOM 1096 C CA . TYR A 1 135 ? -12.595 9.453 12.254 1.00 67.62 135 TYR A CA 1
ATOM 1097 C C . TYR A 1 135 ? -14.030 9.939 12.109 1.00 67.62 135 TYR A C 1
ATOM 1099 O O . TYR A 1 135 ? -14.241 11.009 11.534 1.00 67.62 135 TYR A O 1
ATOM 1107 N N . ASN A 1 136 ? -14.977 9.152 12.619 1.00 58.41 136 ASN A N 1
ATOM 1108 C CA . ASN A 1 136 ? -16.334 9.631 12.862 1.00 58.41 136 ASN A CA 1
ATOM 1109 C C . ASN A 1 136 ? -16.361 10.579 14.070 1.00 58.41 136 ASN A C 1
ATOM 1111 O O . ASN A 1 136 ? -15.432 10.518 14.921 1.00 58.41 136 ASN A O 1
#